Protein AF-A0A1H2WCQ9-F1 (afdb_monomer_lite)

Sequence (106 aa):
MKKFFSIVGLAALFVTGSAVPAQASETPTTVQQEQKQEFTPYEALQTVRDQEGTDAELKIDQYPSISESGQAYYQVQALDLSLIEQGDDGLLQTYHVYEDGRVLAV

Foldseek 3Di:
DDDDDDDDDDDDDDDDDDDDDDDDPPPPPPPPPPPPPDDAQVNQVVLCCVVVVDPFDKDWDRAWDADPVRFTWIKIWGADVVCVVVVHPRTDWIWTAGPVSDIDTD

Radius of gyration: 36.25 Å; chains: 1; bounding box: 35×23×122 Å

Organism: NCBI:txid1122204

pLDDT: mean 77.28, std 21.33, range [40.22, 96.69]

Structure (mmCIF, N/CA/C/O backbone):
data_AF-A0A1H2WCQ9-F1
#
_entry.id   AF-A0A1H2WCQ9-F1
#
loop_
_atom_site.group_PDB
_atom_site.id
_atom_site.type_symbol
_atom_site.label_atom_id
_atom_site.label_alt_id
_atom_site.label_comp_id
_atom_site.label_asym_id
_atom_site.label_entity_id
_atom_site.label_seq_id
_atom_site.pdbx_PDB_ins_code
_atom_site.Cartn_x
_atom_site.Cartn_y
_atom_site.Cartn_z
_atom_site.occupancy
_atom_site.B_iso_or_equiv
_atom_site.auth_seq_id
_atom_site.auth_comp_id
_atom_site.auth_asym_id
_atom_site.auth_atom_id
_atom_site.pdbx_PDB_model_num
ATOM 1 N N . MET A 1 1 ? -12.438 1.281 104.685 1.00 40.97 1 MET A N 1
ATOM 2 C CA . MET A 1 1 ? -11.039 0.813 104.844 1.00 40.97 1 MET A CA 1
ATOM 3 C C . MET A 1 1 ? -10.836 -0.286 103.799 1.00 40.97 1 MET A C 1
ATOM 5 O O . MET A 1 1 ? -11.574 -1.249 103.844 1.00 40.97 1 MET A O 1
ATOM 9 N N . LYS A 1 2 ? -10.139 -0.061 102.671 1.00 40.22 2 LYS A N 1
ATOM 10 C CA . LYS A 1 2 ? -8.693 -0.324 102.483 1.00 40.22 2 LYS A CA 1
ATOM 11 C C . LYS A 1 2 ? -8.356 -1.688 103.124 1.00 40.22 2 LYS A C 1
ATOM 13 O O . LYS A 1 2 ? -8.326 -1.730 104.349 1.00 40.22 2 LYS A O 1
ATOM 18 N N . LYS A 1 3 ? -8.105 -2.777 102.367 1.00 47.47 3 LYS A N 1
ATOM 19 C CA . LYS A 1 3 ? -6.735 -3.092 101.907 1.00 47.47 3 LYS A CA 1
ATOM 20 C C . LYS A 1 3 ? -6.537 -4.496 101.258 1.00 47.47 3 LYS A C 1
ATOM 22 O O . LYS A 1 3 ? -7.088 -5.462 101.761 1.00 47.47 3 LYS A O 1
ATOM 27 N N . PHE A 1 4 ? -5.629 -4.520 100.263 1.00 50.09 4 PHE A N 1
ATOM 28 C CA . PHE A 1 4 ? -4.641 -5.551 99.830 1.00 50.09 4 PHE A CA 1
ATOM 29 C C . PHE A 1 4 ? -5.148 -6.868 99.193 1.00 50.09 4 PHE A C 1
ATOM 31 O O . PHE A 1 4 ? -5.861 -7.623 99.831 1.00 50.09 4 PHE A O 1
ATOM 38 N N . PHE A 1 5 ? -4.949 -7.140 97.890 1.00 54.50 5 PHE A N 1
ATOM 39 C CA . PHE A 1 5 ? -3.729 -7.465 97.100 1.00 54.50 5 PHE A CA 1
ATOM 40 C C . PHE A 1 5 ? -2.961 -8.738 97.523 1.00 54.50 5 PHE A C 1
ATOM 42 O O . PHE A 1 5 ? -2.312 -8.757 98.565 1.00 54.50 5 PHE A O 1
ATOM 49 N N . SER A 1 6 ? -2.937 -9.738 96.630 1.00 42.94 6 SER A N 1
ATOM 50 C CA . SER A 1 6 ? -1.811 -10.654 96.327 1.00 42.94 6 SER A CA 1
ATOM 51 C C . SER A 1 6 ? -2.116 -11.344 94.979 1.00 42.94 6 SER A C 1
ATOM 53 O O . SER A 1 6 ? -3.179 -11.943 94.865 1.00 42.94 6 SER A O 1
ATOM 55 N N . ILE A 1 7 ? -1.458 -10.988 93.857 1.00 50.06 7 ILE A N 1
ATOM 56 C CA . ILE A 1 7 ? -0.213 -11.561 93.261 1.00 50.06 7 ILE A CA 1
ATOM 57 C C . ILE A 1 7 ? -0.407 -13.085 93.032 1.00 50.06 7 ILE A C 1
ATOM 59 O O . ILE A 1 7 ? -0.797 -13.779 93.958 1.00 50.06 7 ILE A O 1
ATOM 63 N N . VAL A 1 8 ? -0.252 -13.691 91.847 1.00 43.06 8 VAL A N 1
ATOM 64 C CA . VAL A 1 8 ? 0.984 -13.905 91.067 1.00 43.06 8 VAL A CA 1
ATOM 65 C C . VAL A 1 8 ? 0.624 -14.507 89.697 1.00 43.06 8 VAL A C 1
ATOM 67 O O . VAL A 1 8 ? -0.209 -1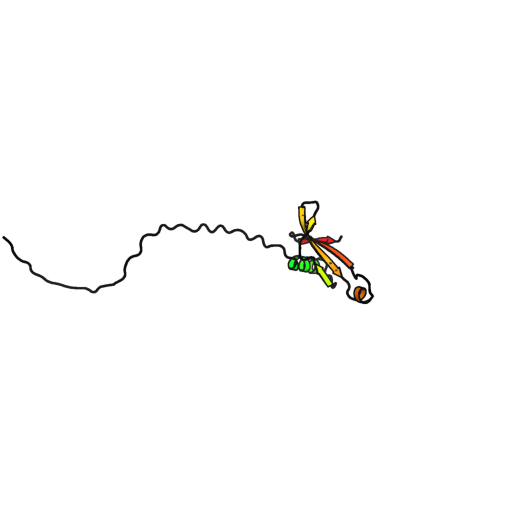5.404 89.623 1.00 43.06 8 VAL A O 1
ATOM 70 N N . GLY A 1 9 ? 1.382 -14.120 88.667 1.00 40.62 9 GLY A N 1
ATOM 71 C CA . GLY A 1 9 ? 1.756 -15.018 87.566 1.00 40.62 9 GLY A CA 1
ATOM 72 C C . GLY A 1 9 ? 0.923 -14.830 86.303 1.00 40.62 9 GLY A C 1
ATOM 73 O O . GLY A 1 9 ? -0.286 -14.712 86.363 1.00 40.62 9 GLY A O 1
ATOM 74 N N . LEU A 1 10 ? 1.479 -14.791 85.103 1.00 45.38 10 LEU A N 1
ATOM 75 C CA . LEU A 1 10 ? 2.837 -15.019 84.632 1.00 45.38 10 LEU A CA 1
ATOM 76 C C . LEU A 1 10 ? 2.871 -14.335 83.256 1.00 45.38 10 LEU A C 1
ATOM 78 O O . LEU A 1 10 ? 1.946 -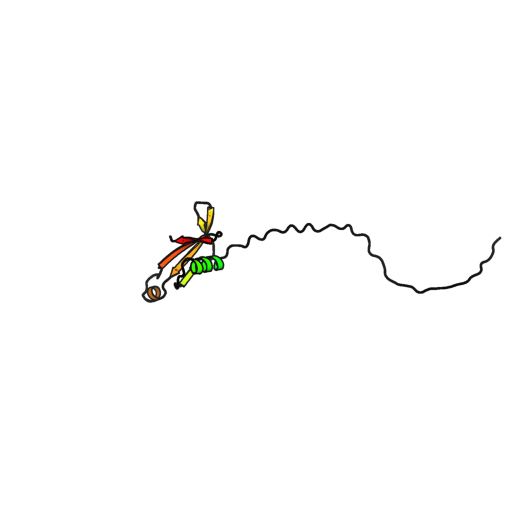14.506 82.465 1.00 45.38 10 LEU A O 1
ATOM 82 N N . ALA A 1 11 ? 3.884 -13.515 82.990 1.00 47.38 11 ALA A N 1
ATOM 83 C CA . ALA A 1 11 ? 4.031 -12.859 81.698 1.00 47.38 11 ALA A CA 1
ATOM 84 C C . ALA A 1 11 ? 4.317 -13.902 80.606 1.00 47.38 11 ALA A C 1
ATOM 86 O O . ALA A 1 11 ? 5.257 -14.684 80.740 1.00 47.38 11 ALA A O 1
ATOM 87 N N . ALA A 1 12 ? 3.552 -13.872 79.515 1.00 53.69 12 ALA A N 1
ATOM 88 C CA . ALA A 1 12 ? 3.934 -14.501 78.259 1.00 53.69 12 ALA A CA 1
ATOM 89 C C . ALA A 1 12 ? 4.019 -13.422 77.173 1.00 53.69 12 ALA A C 1
ATOM 91 O O . ALA A 1 12 ? 3.030 -12.804 76.790 1.00 53.69 12 ALA A O 1
ATOM 92 N N . LEU A 1 13 ? 5.276 -13.188 76.808 1.00 44.34 13 LEU A N 1
ATOM 93 C CA . LEU A 1 13 ? 5.866 -12.497 75.669 1.00 44.34 13 LEU A CA 1
ATOM 94 C C . LEU A 1 13 ? 4.950 -11.933 74.568 1.00 44.34 13 LEU A C 1
ATOM 96 O O . LEU A 1 13 ? 4.149 -12.617 73.940 1.00 44.34 13 LEU A O 1
ATOM 100 N N . PHE A 1 14 ? 5.245 -10.670 74.274 1.00 44.47 14 PHE A N 1
ATOM 101 C CA . PHE A 1 14 ? 4.798 -9.842 73.167 1.00 44.47 14 PHE A CA 1
ATOM 102 C C . PHE A 1 14 ? 5.053 -10.471 71.787 1.00 44.47 14 PHE A C 1
ATOM 104 O O . PHE A 1 14 ? 6.187 -10.815 71.460 1.00 44.47 14 PHE A O 1
ATOM 111 N N . VAL A 1 15 ? 4.025 -10.475 70.933 1.00 49.38 15 VAL A N 1
ATOM 112 C CA . VAL A 1 15 ? 4.200 -10.290 69.486 1.00 49.38 15 VAL A CA 1
ATOM 113 C C . VAL A 1 15 ? 3.792 -8.856 69.173 1.00 49.38 15 VAL A C 1
ATOM 115 O O . VAL A 1 15 ? 2.636 -8.462 69.307 1.00 49.38 15 VAL A O 1
ATOM 118 N N . THR A 1 16 ? 4.791 -8.055 68.830 1.00 52.22 16 THR A N 1
ATOM 119 C CA . THR A 1 16 ? 4.662 -6.700 68.301 1.00 52.22 16 THR A CA 1
ATOM 120 C C . THR A 1 16 ? 4.148 -6.743 66.866 1.00 52.22 16 THR A C 1
ATOM 122 O O . THR A 1 16 ? 4.649 -7.534 66.070 1.00 52.22 16 THR A O 1
ATOM 125 N N . GLY A 1 17 ? 3.238 -5.841 66.505 1.00 45.28 17 GLY A N 1
ATOM 126 C CA . GLY A 1 17 ? 2.905 -5.599 65.101 1.00 45.28 17 GLY A CA 1
ATOM 127 C C . GLY A 1 17 ? 1.629 -4.792 64.925 1.00 45.28 17 GLY A C 1
ATOM 128 O O . GLY A 1 17 ? 0.540 -5.348 64.903 1.00 45.28 17 GLY A O 1
ATOM 129 N N . SER A 1 18 ? 1.784 -3.476 64.841 1.00 48.25 18 SER A N 1
ATOM 130 C CA . SER A 1 18 ? 0.730 -2.467 64.775 1.00 48.25 18 SER A CA 1
ATOM 131 C C . SER A 1 18 ? -0.109 -2.496 63.484 1.00 48.25 18 SER A C 1
ATOM 133 O O . SER A 1 18 ? 0.436 -2.528 62.389 1.00 48.25 18 SER A O 1
ATOM 135 N N . ALA A 1 19 ? -1.431 -2.417 63.679 1.00 52.75 19 ALA A N 1
ATOM 136 C CA . ALA A 1 19 ? -2.464 -1.659 62.951 1.00 52.75 19 ALA A CA 1
ATOM 137 C C . ALA A 1 19 ? -2.326 -1.373 61.443 1.00 52.75 19 ALA A C 1
ATOM 139 O O . ALA A 1 19 ? -1.453 -0.600 61.080 1.00 52.75 19 ALA A O 1
ATOM 140 N N . VAL A 1 20 ? -3.333 -1.775 60.640 1.00 56.12 20 VAL A N 1
ATOM 141 C CA . VAL A 1 20 ? -3.858 -1.035 59.457 1.00 56.12 20 VAL A CA 1
ATOM 142 C C . VAL A 1 20 ? -5.351 -1.420 59.229 1.00 56.12 20 VAL A C 1
ATOM 144 O O . VAL A 1 20 ? -5.697 -2.577 59.470 1.00 56.12 20 VAL A O 1
ATOM 147 N N . PRO A 1 21 ? -6.259 -0.481 58.860 1.00 45.69 21 PRO A N 1
ATOM 148 C CA . PRO A 1 21 ? -7.717 -0.626 58.983 1.00 45.69 21 PRO A CA 1
ATOM 149 C C . PRO A 1 21 ? -8.394 -1.352 57.807 1.00 45.69 21 PRO A C 1
ATOM 151 O O . PRO A 1 21 ? -7.815 -1.524 56.740 1.00 45.69 21 PRO A O 1
ATOM 154 N N . ALA A 1 22 ? -9.661 -1.734 58.010 1.00 52.56 22 ALA A N 1
ATOM 155 C CA . ALA A 1 22 ? -10.557 -2.267 56.986 1.00 52.56 22 ALA A CA 1
ATOM 156 C C . ALA A 1 22 ? -10.736 -1.260 55.836 1.00 52.56 22 ALA A C 1
ATOM 158 O O . ALA A 1 22 ? -11.502 -0.303 55.946 1.00 52.56 22 ALA A O 1
ATOM 159 N N . GLN A 1 23 ? -10.013 -1.471 54.737 1.00 41.78 23 GLN A N 1
ATOM 160 C CA . GLN A 1 23 ? -10.241 -0.768 53.482 1.00 41.78 23 GLN A CA 1
ATOM 161 C C . GLN A 1 23 ? -11.345 -1.492 52.714 1.00 41.78 23 GLN A C 1
ATOM 163 O O . GLN A 1 23 ? -11.261 -2.693 52.450 1.00 41.78 23 GLN A O 1
ATOM 168 N N . ALA A 1 24 ? -12.399 -0.741 52.401 1.00 47.72 24 ALA A N 1
ATOM 169 C CA . ALA A 1 24 ? -13.427 -1.127 51.457 1.00 47.72 24 ALA A CA 1
ATOM 170 C C . ALA A 1 24 ? -12.761 -1.664 50.182 1.00 47.72 24 ALA A C 1
ATOM 172 O O . ALA A 1 24 ? -11.928 -0.990 49.580 1.00 47.72 24 ALA A O 1
ATOM 173 N N . SER A 1 25 ? -13.100 -2.899 49.806 1.00 45.47 25 SER A N 1
ATOM 174 C CA . SER A 1 25 ? -12.724 -3.459 48.511 1.00 45.47 25 SER A CA 1
ATOM 175 C C . SER A 1 25 ? -13.505 -2.727 47.428 1.00 45.47 25 SER A C 1
ATOM 177 O O . SER A 1 25 ? -14.596 -3.139 47.044 1.00 45.47 25 SER A O 1
ATOM 179 N N . GLU A 1 26 ? -12.948 -1.623 46.949 1.00 52.78 26 GLU A N 1
ATOM 180 C CA . GLU A 1 26 ? -13.239 -1.130 45.612 1.00 52.78 26 GLU A CA 1
ATOM 181 C C . GLU A 1 26 ? -12.629 -2.150 44.649 1.00 52.78 26 GLU A C 1
ATOM 183 O O . GLU A 1 26 ? -11.423 -2.176 44.411 1.00 52.78 26 GLU A O 1
ATOM 188 N N . THR A 1 27 ? -13.452 -3.076 44.161 1.00 49.56 27 THR A N 1
ATOM 189 C CA . THR A 1 27 ? -13.086 -3.920 43.025 1.00 49.56 27 THR A CA 1
ATOM 190 C C . THR A 1 27 ? -12.724 -3.001 41.860 1.00 49.56 27 THR A C 1
ATOM 192 O O . THR A 1 27 ? -13.593 -2.237 41.429 1.00 49.56 27 THR A O 1
ATOM 195 N N . PRO A 1 28 ? -11.492 -3.042 41.323 1.00 50.41 28 PRO A N 1
ATOM 196 C CA . PRO A 1 28 ? -11.201 -2.335 40.093 1.00 50.41 28 PRO A CA 1
ATOM 197 C C . PRO A 1 28 ? -11.979 -3.039 38.982 1.00 50.41 28 PRO A C 1
ATOM 199 O O . PRO A 1 28 ? -11.641 -4.147 38.570 1.00 50.41 28 PRO A O 1
ATOM 202 N N . THR A 1 29 ? -13.056 -2.414 38.510 1.00 48.97 29 THR A N 1
ATOM 203 C CA . THR A 1 29 ? -13.675 -2.789 37.240 1.00 48.97 29 THR A CA 1
ATOM 204 C C . THR A 1 29 ? -12.667 -2.433 36.155 1.00 48.97 29 THR A C 1
ATOM 206 O O . THR A 1 29 ? -12.626 -1.301 35.677 1.00 48.97 29 THR A O 1
ATOM 209 N N . THR A 1 30 ? -11.790 -3.377 35.813 1.00 50.62 30 THR A N 1
ATOM 210 C CA . THR A 1 30 ? -10.931 -3.278 34.637 1.00 50.62 30 THR A CA 1
ATOM 211 C C . THR A 1 30 ? -11.844 -3.206 33.422 1.00 50.62 30 THR A C 1
ATOM 213 O O . THR A 1 30 ? -12.351 -4.218 32.943 1.00 50.62 30 THR A O 1
ATOM 216 N N . VAL A 1 31 ? -12.082 -1.989 32.942 1.00 52.47 31 VAL A N 1
ATOM 217 C CA . VAL A 1 31 ? -12.608 -1.752 31.604 1.00 52.47 31 VAL A CA 1
ATOM 218 C C . VAL A 1 31 ? -11.505 -2.229 30.665 1.00 52.47 31 VAL A C 1
ATOM 220 O O . VAL A 1 31 ? -10.523 -1.522 30.450 1.00 52.47 31 VAL A O 1
ATOM 223 N N . GLN A 1 32 ? -11.601 -3.471 30.187 1.00 49.41 32 GLN A N 1
ATOM 224 C CA . GLN A 1 32 ? -10.796 -3.920 29.058 1.00 49.41 32 GLN A CA 1
ATOM 225 C C . GLN A 1 32 ? -11.256 -3.091 27.859 1.00 49.41 32 GLN A C 1
ATOM 227 O O . GLN A 1 32 ? -12.234 -3.420 27.197 1.00 49.41 32 GLN A O 1
ATOM 232 N N . GLN A 1 33 ? -10.608 -1.947 27.646 1.00 48.88 33 GLN A N 1
ATOM 233 C CA . GLN A 1 33 ? -10.632 -1.279 26.359 1.00 48.88 33 GLN A CA 1
ATOM 234 C C . GLN A 1 33 ? -9.971 -2.261 25.396 1.00 48.88 33 GLN A C 1
ATOM 236 O O . GLN A 1 33 ? -8.759 -2.459 25.465 1.00 48.88 33 GLN A O 1
ATOM 241 N N . GLU A 1 34 ? -10.773 -2.938 24.575 1.00 50.75 34 GLU A N 1
ATOM 242 C CA . GLU A 1 34 ? -10.275 -3.668 23.415 1.00 50.75 34 GLU A CA 1
ATOM 243 C C . GLU A 1 34 ? -9.457 -2.665 22.597 1.00 50.75 34 GLU A C 1
ATOM 245 O O . GLU A 1 34 ? -10.001 -1.767 21.953 1.00 50.75 34 GLU A O 1
ATOM 250 N N . GLN A 1 35 ? -8.131 -2.739 22.714 1.00 49.00 35 GLN A N 1
ATOM 251 C CA . GLN A 1 35 ? -7.234 -1.985 21.857 1.00 49.00 35 GLN A CA 1
ATOM 252 C C . GLN A 1 35 ? -7.440 -2.556 20.459 1.00 49.00 35 GLN A C 1
ATOM 254 O O . GLN A 1 35 ? -6.925 -3.626 20.144 1.00 49.00 35 GLN A O 1
ATOM 259 N N . LYS A 1 36 ? -8.266 -1.884 19.651 1.00 55.91 36 LYS A N 1
ATOM 260 C CA . LYS A 1 36 ? -8.371 -2.154 18.219 1.00 55.91 36 LYS A CA 1
ATOM 261 C C . LYS A 1 36 ? -6.947 -2.055 17.677 1.00 55.91 36 LYS A C 1
ATOM 263 O O . LYS A 1 36 ? -6.354 -0.980 17.751 1.00 55.91 36 LYS A O 1
ATOM 268 N N . GLN A 1 37 ? -6.380 -3.185 17.259 1.00 59.03 37 GLN A N 1
ATOM 269 C CA . GLN A 1 37 ? -5.048 -3.231 16.670 1.00 59.03 37 GLN A CA 1
ATOM 270 C C . GLN A 1 37 ? -5.046 -2.255 15.494 1.00 59.03 37 GLN A C 1
ATOM 272 O O . GLN A 1 37 ? -5.850 -2.389 14.576 1.00 59.03 37 GLN A O 1
ATOM 277 N N . GLU A 1 38 ? -4.245 -1.199 15.609 1.00 74.31 38 GLU A N 1
ATOM 278 C CA . GLU A 1 38 ? -4.187 -0.140 14.610 1.00 74.31 38 GLU A CA 1
ATOM 279 C C . GLU A 1 38 ? -3.570 -0.725 13.343 1.00 74.31 38 GLU A C 1
ATOM 281 O O . GLU A 1 38 ? -2.447 -1.218 13.387 1.00 74.31 38 GLU A O 1
ATOM 286 N N . PHE A 1 39 ? -4.315 -0.703 12.238 1.00 85.38 39 PHE A N 1
ATOM 287 C CA . PHE A 1 39 ? -3.824 -1.172 10.950 1.00 85.38 39 PHE A CA 1
ATOM 288 C C . PHE A 1 39 ? -2.644 -0.316 10.497 1.00 85.38 39 PHE A C 1
ATOM 290 O O . PHE A 1 39 ? -2.773 0.898 10.335 1.00 85.38 39 PHE A O 1
ATOM 297 N N . THR A 1 40 ? -1.492 -0.951 10.311 1.00 92.06 40 THR A N 1
ATOM 298 C CA . THR A 1 40 ? -0.221 -0.260 10.071 1.00 92.06 40 THR A CA 1
ATOM 299 C C . THR A 1 40 ? 0.216 -0.303 8.603 1.00 92.06 40 THR A C 1
ATOM 301 O O . THR A 1 40 ? -0.153 -1.220 7.864 1.00 92.06 40 THR A O 1
ATOM 304 N N . PRO A 1 41 ? 1.115 0.610 8.174 1.00 93.62 41 PRO A N 1
ATOM 305 C CA . PRO A 1 41 ? 1.723 0.534 6.846 1.00 93.62 41 PRO A CA 1
ATOM 306 C C . PRO A 1 41 ? 2.460 -0.796 6.606 1.00 93.62 41 PRO A C 1
ATOM 308 O O . PRO A 1 41 ? 2.471 -1.338 5.503 1.00 93.62 41 PRO A O 1
ATOM 311 N N . TYR A 1 42 ? 3.074 -1.357 7.651 1.00 92.94 42 TYR A N 1
ATOM 312 C CA . TYR A 1 42 ? 3.763 -2.640 7.548 1.00 92.94 42 TYR A CA 1
ATOM 313 C C . TYR A 1 42 ? 2.793 -3.784 7.231 1.00 92.94 42 TYR A C 1
ATOM 315 O O . TYR A 1 42 ? 3.063 -4.585 6.338 1.00 92.94 42 TYR A O 1
ATOM 323 N N . GLU A 1 43 ? 1.650 -3.843 7.918 1.00 92.75 43 GLU A N 1
A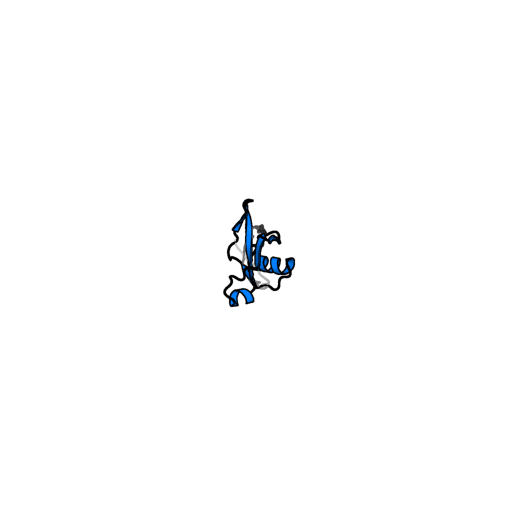TOM 324 C CA . GLU A 1 43 ? 0.617 -4.852 7.653 1.00 92.75 43 GLU A CA 1
ATOM 325 C C . GLU A 1 43 ? 0.049 -4.716 6.238 1.00 92.75 43 GLU A C 1
ATOM 327 O O . GLU A 1 43 ? -0.153 -5.724 5.562 1.00 92.75 43 GLU A O 1
ATOM 332 N N . ALA A 1 44 ? -0.133 -3.490 5.741 1.00 94.75 44 ALA A N 1
ATOM 333 C CA . ALA A 1 44 ? -0.569 -3.261 4.366 1.00 94.75 44 ALA A CA 1
ATOM 334 C C . ALA A 1 44 ? 0.434 -3.798 3.325 1.00 94.75 44 ALA A C 1
ATOM 336 O O . ALA A 1 44 ? 0.032 -4.469 2.374 1.00 94.75 44 ALA A O 1
ATOM 337 N N . LEU A 1 45 ? 1.737 -3.570 3.526 1.00 95.19 45 LEU A N 1
ATOM 338 C CA . LEU A 1 45 ? 2.789 -4.124 2.663 1.00 95.19 45 LEU A CA 1
ATOM 339 C C . LEU A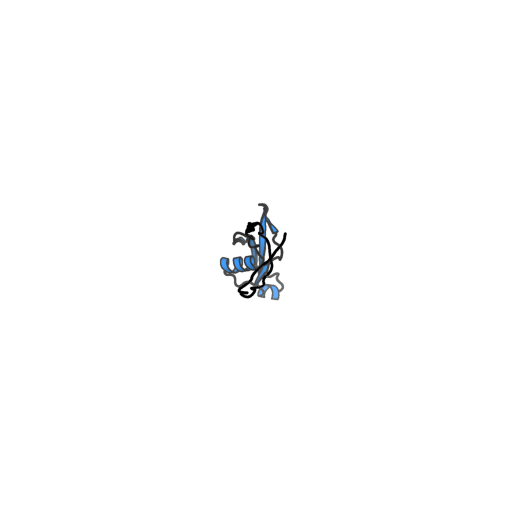 1 45 ? 2.801 -5.658 2.672 1.00 95.19 45 LEU A C 1
ATOM 341 O O . LEU A 1 45 ? 2.893 -6.279 1.612 1.00 95.19 45 LEU A O 1
ATOM 345 N N . GLN A 1 46 ? 2.706 -6.264 3.860 1.00 94.69 46 GLN A N 1
ATOM 346 C CA . GLN A 1 46 ? 2.649 -7.722 4.004 1.00 94.69 46 GLN A CA 1
ATOM 347 C C . GLN A 1 46 ? 1.408 -8.297 3.319 1.00 94.69 46 GLN A C 1
ATOM 349 O O . GLN A 1 46 ? 1.512 -9.276 2.594 1.00 94.69 46 GLN A O 1
ATOM 354 N N . THR A 1 47 ? 0.258 -7.633 3.455 1.00 94.81 47 THR A N 1
ATOM 355 C CA . THR A 1 47 ? -0.994 -8.068 2.820 1.00 94.81 47 THR A CA 1
ATOM 356 C C . THR A 1 47 ? -0.852 -8.143 1.297 1.00 94.81 47 THR A C 1
ATOM 358 O O . THR A 1 47 ? -1.284 -9.121 0.692 1.00 94.81 47 THR A O 1
ATOM 361 N N . VAL A 1 48 ? -0.201 -7.155 0.670 1.00 95.44 48 VAL A N 1
ATOM 362 C CA . VAL A 1 48 ? 0.061 -7.177 -0.782 1.00 95.44 48 VAL A CA 1
ATOM 363 C C . VAL A 1 48 ? 1.058 -8.278 -1.150 1.00 95.44 48 VAL A C 1
ATOM 365 O O . VAL A 1 48 ? 0.827 -8.993 -2.121 1.00 95.44 48 VAL A O 1
ATOM 368 N N . ARG A 1 49 ? 2.142 -8.461 -0.379 1.00 94.62 49 ARG A N 1
ATOM 369 C CA . ARG A 1 49 ? 3.102 -9.562 -0.602 1.00 94.62 49 ARG A CA 1
ATOM 370 C C . ARG A 1 49 ? 2.415 -10.927 -0.559 1.00 94.62 49 ARG A C 1
ATOM 372 O O . ARG A 1 49 ? 2.655 -11.742 -1.446 1.00 94.62 49 ARG A O 1
ATOM 379 N N . ASP A 1 50 ? 1.561 -11.150 0.434 1.00 94.00 50 ASP A N 1
ATOM 380 C CA . ASP A 1 50 ? 0.898 -12.433 0.664 1.00 94.00 50 ASP A CA 1
ATOM 381 C C . ASP A 1 50 ? -0.187 -12.735 -0.379 1.00 94.00 50 ASP A C 1
ATOM 383 O O . ASP A 1 50 ? -0.337 -13.887 -0.788 1.00 94.00 50 ASP A O 1
ATOM 387 N N . GLN A 1 51 ? -0.947 -11.722 -0.814 1.00 93.88 51 GLN A N 1
ATOM 388 C CA . GLN A 1 51 ? -2.049 -11.909 -1.766 1.00 93.88 51 GLN A CA 1
ATOM 389 C C . GLN A 1 51 ? -1.586 -11.910 -3.224 1.00 93.88 51 GLN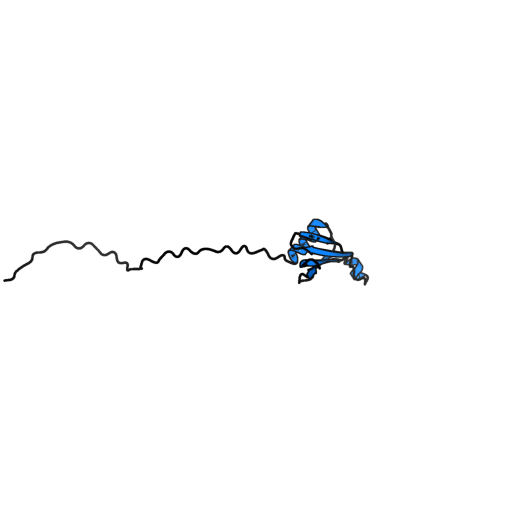 A C 1
ATOM 391 O O . GLN A 1 51 ? -2.008 -12.775 -3.991 1.00 93.88 51 GLN A O 1
ATOM 396 N N . GLU A 1 52 ? -0.713 -10.977 -3.606 1.00 91.88 52 GLU A N 1
ATOM 397 C CA . GLU A 1 52 ? -0.288 -10.818 -5.002 1.00 91.88 52 GLU A CA 1
ATOM 398 C C . GLU A 1 52 ? 0.933 -11.683 -5.342 1.00 91.88 52 GLU A C 1
ATOM 400 O O . GLU A 1 52 ? 1.215 -11.919 -6.516 1.00 91.88 52 GLU A O 1
ATOM 405 N N . GLY A 1 53 ? 1.682 -12.157 -4.337 1.00 87.50 53 GLY A N 1
ATOM 406 C CA . GLY A 1 53 ? 2.874 -12.984 -4.551 1.00 87.50 53 GLY A CA 1
ATOM 407 C C . GLY A 1 53 ? 3.954 -12.280 -5.376 1.00 87.50 53 GLY A C 1
ATOM 408 O O . GLY A 1 53 ? 4.687 -12.929 -6.119 1.00 87.50 53 GLY A O 1
ATOM 409 N N . THR A 1 54 ? 4.017 -10.949 -5.297 1.00 84.50 54 THR A N 1
ATOM 410 C CA . THR A 1 54 ? 4.911 -10.145 -6.132 1.00 84.50 54 THR A CA 1
ATOM 411 C C . THR A 1 54 ? 6.328 -10.084 -5.567 1.00 84.50 54 THR A C 1
ATOM 413 O O . THR A 1 54 ? 6.533 -9.879 -4.366 1.00 84.50 54 THR A O 1
ATOM 416 N N . ASP A 1 55 ? 7.313 -10.207 -6.456 1.00 87.50 55 ASP A N 1
ATOM 417 C CA . ASP A 1 55 ? 8.729 -9.967 -6.162 1.00 87.50 55 ASP A CA 1
ATOM 418 C C . ASP A 1 55 ? 9.120 -8.486 -6.306 1.00 87.50 55 ASP A C 1
ATOM 420 O O . ASP A 1 55 ? 10.236 -8.112 -5.946 1.00 87.50 55 ASP A O 1
ATOM 424 N N . ALA A 1 56 ? 8.203 -7.643 -6.793 1.00 91.56 56 ALA A N 1
ATOM 425 C CA . ALA A 1 56 ? 8.428 -6.215 -6.985 1.00 91.56 56 ALA A CA 1
ATOM 426 C C . ALA A 1 56 ? 8.777 -5.497 -5.672 1.00 91.56 56 ALA A C 1
ATOM 428 O O . ALA A 1 56 ? 8.383 -5.908 -4.572 1.00 91.56 56 ALA A O 1
ATOM 429 N N . GLU A 1 57 ? 9.490 -4.380 -5.795 1.00 94.69 57 GLU A N 1
ATOM 430 C CA . GLU A 1 57 ? 9.739 -3.501 -4.658 1.00 94.69 57 GLU A CA 1
ATOM 431 C C . GLU A 1 57 ? 8.432 -2.792 -4.294 1.00 94.69 57 GLU A C 1
ATOM 433 O O . GLU A 1 57 ? 7.815 -2.150 -5.141 1.00 94.69 57 GLU A O 1
ATOM 438 N N . LEU A 1 58 ? 7.996 -2.905 -3.039 1.00 95.19 58 LEU A N 1
ATOM 439 C CA . LEU A 1 58 ? 6.761 -2.275 -2.582 1.00 95.19 58 LEU A CA 1
ATOM 440 C C . LEU A 1 58 ? 7.076 -1.003 -1.799 1.00 95.19 58 LEU A C 1
ATOM 442 O O . LEU A 1 58 ? 7.762 -1.045 -0.777 1.00 95.19 58 LEU A O 1
ATOM 446 N N . LYS A 1 59 ? 6.517 0.123 -2.238 1.00 95.19 59 LYS A N 1
ATOM 447 C CA . LYS A 1 59 ? 6.504 1.382 -1.488 1.00 95.19 59 LYS A CA 1
ATOM 448 C C . LYS A 1 59 ? 5.110 1.671 -0.972 1.00 95.19 59 LYS A C 1
ATOM 450 O O . LYS A 1 59 ? 4.130 1.341 -1.621 1.00 95.19 59 LYS A O 1
ATOM 455 N N . ILE A 1 60 ? 5.020 2.302 0.188 1.00 94.44 60 ILE A N 1
ATOM 456 C CA . ILE A 1 60 ? 3.747 2.640 0.819 1.00 94.44 60 ILE A CA 1
ATOM 457 C C . ILE A 1 60 ? 3.786 4.062 1.357 1.00 94.44 60 ILE A C 1
ATOM 459 O O . ILE A 1 60 ? 4.811 4.506 1.885 1.00 94.44 60 ILE A O 1
ATOM 463 N N . ASP A 1 61 ? 2.657 4.752 1.262 1.00 89.00 61 ASP A N 1
ATOM 464 C CA . ASP A 1 61 ? 2.473 6.025 1.945 1.00 89.00 61 ASP A CA 1
ATOM 465 C C . ASP A 1 61 ? 2.364 5.823 3.461 1.00 89.00 61 ASP A C 1
ATOM 467 O O . ASP A 1 61 ? 1.685 4.924 3.953 1.00 89.00 61 ASP A O 1
ATOM 471 N N . GLN A 1 62 ? 3.016 6.690 4.240 1.00 84.50 62 GLN A N 1
ATOM 472 C CA . GLN A 1 62 ? 3.029 6.570 5.703 1.00 84.50 62 GLN A CA 1
ATOM 473 C C . GLN A 1 62 ? 1.640 6.772 6.335 1.00 84.50 62 GLN A C 1
ATOM 475 O O . GLN A 1 62 ? 1.382 6.264 7.427 1.00 84.50 62 GLN A O 1
ATOM 480 N N . TYR A 1 63 ? 0.755 7.509 5.662 1.00 88.44 63 TYR A N 1
ATOM 481 C CA . TYR A 1 63 ? -0.563 7.870 6.171 1.00 88.44 63 TYR A CA 1
ATOM 482 C C . TYR A 1 63 ? -1.662 7.244 5.312 1.00 88.44 63 TYR A C 1
ATOM 484 O O . TYR A 1 63 ? -1.573 7.302 4.084 1.00 88.44 63 TYR A O 1
ATOM 492 N N . PRO A 1 64 ? -2.711 6.680 5.933 1.00 91.38 64 PRO A N 1
ATOM 493 C CA . PRO A 1 64 ? -3.830 6.145 5.186 1.00 91.38 64 PRO A CA 1
ATOM 494 C C . PRO A 1 64 ? -4.659 7.283 4.581 1.00 91.38 64 PRO A C 1
ATOM 496 O O . PRO A 1 64 ? -4.808 8.361 5.161 1.00 91.38 64 PRO A O 1
ATOM 499 N N . SER A 1 65 ? -5.237 7.012 3.419 1.00 92.62 65 SER A N 1
ATOM 500 C CA . SER A 1 65 ? -6.236 7.850 2.763 1.00 92.62 65 SER A CA 1
ATOM 501 C C . SER A 1 65 ? -7.645 7.340 3.062 1.00 92.62 65 SER A C 1
ATOM 503 O O . SER A 1 65 ? -7.833 6.205 3.493 1.00 92.62 65 SER A O 1
ATOM 505 N N . ILE A 1 66 ? -8.656 8.182 2.838 1.00 92.50 66 ILE A N 1
ATOM 506 C CA . ILE A 1 66 ? -10.068 7.828 3.038 1.00 92.50 66 ILE A CA 1
ATOM 507 C C . ILE A 1 66 ? -10.743 7.673 1.674 1.00 92.50 66 ILE A C 1
ATOM 509 O O . ILE A 1 66 ? -10.626 8.547 0.816 1.00 92.50 66 ILE A O 1
ATOM 513 N N . SER A 1 67 ? -11.434 6.553 1.457 1.00 90.88 67 SER A N 1
ATOM 514 C CA . SER A 1 67 ? -12.202 6.299 0.235 1.00 90.88 67 SER A CA 1
ATOM 515 C C . SER A 1 67 ? -13.489 7.128 0.192 1.00 90.88 67 SER A C 1
ATOM 517 O O . SER A 1 67 ? -13.944 7.651 1.209 1.00 90.88 67 SER A O 1
ATOM 519 N N . GLU A 1 68 ? -14.153 7.179 -0.965 1.00 89.38 68 GLU A N 1
ATOM 520 C CA . GLU A 1 68 ? -15.467 7.833 -1.099 1.00 89.38 68 GLU A CA 1
ATOM 521 C C . GLU A 1 68 ? -16.530 7.242 -0.156 1.00 89.38 68 GLU A C 1
ATOM 523 O O . GLU A 1 68 ? -17.446 7.936 0.278 1.00 89.38 68 GLU A O 1
ATOM 528 N N . SER A 1 69 ? -16.386 5.963 0.208 1.00 89.12 69 SER A N 1
ATOM 529 C CA . SER A 1 69 ? -17.259 5.268 1.157 1.00 89.12 69 SER A CA 1
ATOM 530 C C . SER A 1 69 ? -16.870 5.482 2.627 1.00 89.12 69 SER A C 1
ATOM 532 O O . SER A 1 69 ? -17.454 4.844 3.502 1.00 89.12 69 SER A O 1
ATOM 534 N N . GLY A 1 70 ? -15.866 6.318 2.912 1.00 89.75 70 GLY A N 1
ATOM 535 C CA . GLY A 1 70 ? -15.402 6.624 4.268 1.00 89.75 70 GLY A CA 1
ATOM 536 C C . GLY A 1 70 ? -14.488 5.567 4.895 1.00 89.75 70 GLY A C 1
ATOM 537 O O . GLY A 1 70 ? -14.308 5.574 6.110 1.00 89.75 70 GLY A O 1
ATOM 538 N N . GLN A 1 71 ? -13.928 4.647 4.105 1.00 91.12 71 GLN A N 1
ATOM 539 C CA . GLN A 1 71 ? -13.045 3.593 4.613 1.00 91.12 71 GLN A CA 1
ATOM 540 C C . GLN A 1 71 ? -11.581 4.005 4.468 1.00 91.12 71 GLN A C 1
ATOM 542 O O . GLN A 1 71 ? -11.189 4.525 3.424 1.00 91.12 71 GLN A O 1
ATOM 547 N N . ALA A 1 72 ? -10.782 3.762 5.506 1.00 92.00 72 ALA A N 1
ATOM 548 C CA . ALA A 1 72 ? -9.349 4.015 5.467 1.00 92.00 72 ALA A CA 1
ATOM 549 C C . ALA A 1 72 ? -8.625 2.940 4.647 1.00 92.00 72 ALA A C 1
ATOM 551 O O . ALA A 1 72 ? -8.927 1.750 4.774 1.00 92.00 72 ALA A O 1
ATOM 552 N N . TYR A 1 73 ? -7.669 3.364 3.827 1.00 94.50 73 TYR A N 1
ATOM 553 C CA . TYR A 1 73 ? -6.792 2.482 3.068 1.00 94.50 73 TYR A CA 1
ATOM 554 C C . TYR A 1 73 ? -5.381 3.058 2.975 1.00 94.50 73 TYR A C 1
ATOM 556 O O . TYR A 1 73 ? -5.202 4.275 2.931 1.00 94.50 73 TYR A O 1
ATOM 564 N N . TYR A 1 74 ? -4.377 2.193 2.897 1.00 95.81 74 TYR A N 1
ATOM 565 C CA . TYR A 1 74 ? -3.034 2.584 2.489 1.00 95.81 74 TYR A CA 1
ATOM 566 C C . TYR A 1 74 ? -2.858 2.404 0.988 1.00 95.81 74 TYR A C 1
ATOM 568 O O . TYR A 1 74 ? -3.343 1.429 0.411 1.00 95.81 74 TYR A O 1
ATOM 576 N N . GLN A 1 75 ? -2.138 3.332 0.365 1.00 96.69 75 GLN A N 1
ATOM 577 C CA . GLN A 1 75 ? -1.709 3.187 -1.015 1.00 96.69 75 GLN A CA 1
ATOM 578 C C . GLN A 1 75 ? -0.340 2.504 -1.051 1.00 96.69 75 GLN A C 1
ATOM 580 O O . GLN A 1 75 ? 0.626 3.016 -0.485 1.00 96.69 75 GLN A O 1
ATOM 585 N N . VAL A 1 76 ? -0.270 1.354 -1.717 1.00 96.38 76 VAL A N 1
ATOM 586 C CA . VAL A 1 76 ? 0.956 0.579 -1.928 1.00 96.38 76 VAL A CA 1
ATOM 587 C C . VAL A 1 76 ? 1.286 0.568 -3.415 1.00 96.38 76 VAL A C 1
ATOM 589 O O . VAL A 1 76 ? 0.470 0.158 -4.230 1.00 96.38 76 VAL A O 1
ATOM 592 N N . GLN A 1 77 ? 2.484 0.996 -3.781 1.00 96.38 77 GLN A N 1
ATOM 593 C CA . GLN A 1 77 ? 2.993 1.012 -5.147 1.00 96.38 77 GLN A CA 1
ATOM 594 C C . GLN A 1 77 ? 3.988 -0.132 -5.328 1.00 96.38 77 GLN A C 1
ATOM 596 O O . GLN A 1 77 ? 4.953 -0.236 -4.572 1.00 96.38 77 GLN A O 1
ATOM 601 N N . ALA A 1 78 ? 3.768 -0.975 -6.331 1.00 96.00 78 ALA A N 1
ATOM 602 C CA . ALA A 1 78 ? 4.731 -1.972 -6.773 1.00 96.00 78 ALA A CA 1
ATOM 603 C C . ALA A 1 78 ? 5.616 -1.387 -7.871 1.00 96.00 78 ALA A C 1
ATOM 605 O O . ALA A 1 78 ? 5.108 -0.853 -8.858 1.00 96.00 78 ALA A O 1
ATOM 606 N N . LEU A 1 79 ? 6.929 -1.508 -7.694 1.00 95.88 79 LEU A N 1
ATOM 607 C CA . LEU A 1 79 ? 7.940 -0.911 -8.552 1.00 95.88 79 LEU A CA 1
ATOM 608 C C . LEU A 1 79 ? 8.909 -1.961 -9.117 1.00 95.88 79 LEU A C 1
ATOM 610 O O . LEU A 1 79 ? 9.326 -2.878 -8.403 1.00 95.88 79 LEU A O 1
ATOM 614 N N . ASP A 1 80 ? 9.331 -1.776 -10.368 1.00 94.94 80 ASP A N 1
ATOM 615 C CA . ASP A 1 80 ? 10.462 -2.479 -10.979 1.00 94.94 80 ASP A CA 1
ATOM 616 C C . ASP A 1 80 ? 11.706 -1.587 -10.957 1.00 94.94 80 ASP A C 1
ATOM 618 O O . ASP A 1 80 ? 11.807 -0.588 -11.674 1.00 94.94 80 ASP A O 1
ATOM 622 N N . LEU A 1 81 ? 12.686 -1.975 -10.143 1.00 92.25 81 LEU A N 1
ATOM 623 C CA . LEU A 1 81 ? 13.942 -1.241 -10.008 1.00 92.25 81 LEU A CA 1
ATOM 624 C C . LEU A 1 81 ? 14.727 -1.174 -11.327 1.00 92.25 81 LEU A C 1
ATOM 626 O O . LEU A 1 81 ? 15.397 -0.174 -11.579 1.00 92.25 81 LEU A O 1
ATOM 630 N N . SER A 1 82 ? 14.607 -2.185 -12.190 1.00 92.88 82 SER A N 1
ATOM 631 C CA . SER A 1 82 ? 15.311 -2.236 -13.477 1.00 92.88 82 SER A CA 1
ATOM 632 C C . SER A 1 82 ? 14.842 -1.128 -14.417 1.00 92.88 82 SER A C 1
ATOM 634 O O . SER A 1 82 ? 15.638 -0.571 -15.171 1.00 92.88 82 SER A O 1
ATOM 636 N N . LEU A 1 83 ? 13.547 -0.799 -14.373 1.00 92.69 83 LEU A N 1
ATOM 637 C CA . LEU A 1 83 ? 12.957 0.282 -15.163 1.00 92.69 83 LEU A CA 1
ATOM 638 C C . LEU A 1 83 ? 13.378 1.652 -14.616 1.00 92.69 83 LEU A C 1
ATOM 640 O O . LEU A 1 83 ? 13.741 2.540 -15.389 1.00 92.69 83 LEU A O 1
ATOM 644 N N . ILE A 1 84 ? 13.450 1.796 -13.289 1.00 91.38 84 ILE A N 1
ATOM 645 C CA . ILE A 1 84 ? 13.947 3.022 -12.643 1.00 91.38 84 ILE A CA 1
ATOM 646 C C . ILE A 1 84 ? 15.395 3.312 -13.052 1.00 91.38 84 ILE A C 1
ATOM 648 O O . ILE A 1 84 ? 15.744 4.448 -13.374 1.00 91.38 84 ILE A O 1
ATOM 652 N N . GLU A 1 85 ? 16.249 2.288 -13.096 1.00 92.81 85 GLU A N 1
ATOM 653 C CA . GLU A 1 85 ? 17.641 2.425 -13.546 1.00 92.81 85 GLU A CA 1
ATOM 654 C C . GLU A 1 85 ? 17.761 2.848 -15.020 1.00 92.81 85 GLU A C 1
ATOM 65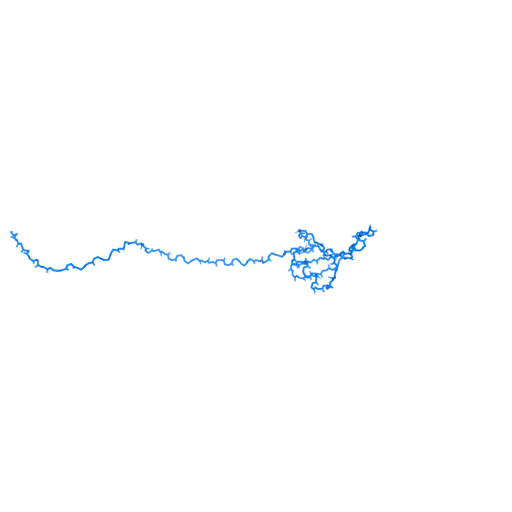6 O O . GLU A 1 85 ? 18.760 3.456 -15.413 1.00 92.81 85 GLU A O 1
ATOM 661 N N . GLN A 1 86 ? 16.738 2.578 -15.834 1.00 93.69 86 GLN A N 1
ATOM 662 C CA . GLN A 1 86 ? 16.649 3.007 -17.233 1.00 93.69 86 GLN A CA 1
ATOM 663 C C . GLN A 1 86 ? 16.098 4.434 -17.395 1.00 93.69 86 GLN A C 1
ATOM 665 O O . GLN A 1 86 ? 16.082 4.958 -18.511 1.00 93.69 86 GLN A O 1
ATOM 670 N N . GLY A 1 87 ? 15.702 5.082 -16.294 1.00 93.38 87 GLY A N 1
ATOM 671 C CA . GLY A 1 87 ? 15.149 6.436 -16.272 1.00 93.38 87 GLY A CA 1
ATOM 672 C C . GLY A 1 87 ? 13.624 6.503 -16.378 1.00 93.38 87 GLY A C 1
ATOM 673 O O . GLY A 1 87 ? 13.097 7.596 -16.588 1.00 93.38 87 GLY A O 1
ATOM 674 N N . ASP A 1 88 ? 12.934 5.369 -16.251 1.00 93.88 88 ASP A N 1
ATOM 675 C CA . ASP A 1 88 ? 11.477 5.297 -16.127 1.00 93.88 88 ASP A CA 1
ATOM 676 C C . ASP A 1 88 ? 11.039 5.508 -14.661 1.00 93.88 88 ASP A C 1
ATOM 678 O O . ASP A 1 88 ? 11.875 5.532 -13.753 1.00 93.88 88 ASP A O 1
ATOM 682 N N . ASP A 1 89 ? 9.742 5.687 -14.397 1.00 91.62 89 ASP A N 1
ATOM 683 C CA . ASP A 1 89 ? 9.246 5.746 -13.013 1.00 91.62 89 ASP A CA 1
ATOM 684 C C . ASP A 1 89 ? 9.184 4.356 -12.356 1.00 91.62 89 ASP A C 1
ATOM 686 O O . ASP A 1 89 ? 9.152 4.250 -11.124 1.00 91.62 89 ASP A O 1
ATOM 690 N N . GLY A 1 90 ? 9.238 3.302 -13.180 1.00 94.19 90 GLY A N 1
ATOM 691 C CA . GLY A 1 90 ? 9.223 1.908 -12.776 1.00 94.19 90 GLY A CA 1
ATOM 692 C C . GLY A 1 90 ? 7.952 1.500 -12.050 1.00 94.19 90 GLY A C 1
ATOM 693 O O . GLY A 1 90 ? 7.960 0.458 -11.399 1.00 94.19 90 GLY A O 1
ATOM 694 N N . LEU A 1 91 ? 6.877 2.287 -12.127 1.00 95.75 91 LEU A N 1
ATOM 695 C CA . LEU A 1 91 ? 5.611 1.966 -11.488 1.00 95.75 91 LEU A CA 1
ATOM 696 C C . LEU A 1 91 ? 4.912 0.849 -12.262 1.00 95.75 91 LEU A C 1
ATOM 698 O O . LEU A 1 91 ? 4.465 1.031 -13.391 1.00 95.75 91 LEU A O 1
ATOM 702 N N . LEU A 1 92 ? 4.780 -0.314 -11.628 1.00 94.44 92 LEU A N 1
ATOM 703 C CA . LEU A 1 92 ? 4.070 -1.451 -12.207 1.00 94.44 92 LEU A CA 1
ATOM 704 C C . LEU A 1 92 ? 2.575 -1.389 -11.904 1.00 94.44 92 LEU A C 1
ATOM 706 O O . LEU A 1 92 ? 1.754 -1.578 -12.795 1.00 94.44 92 LEU A O 1
ATOM 710 N N . GLN A 1 93 ? 2.227 -1.174 -10.633 1.00 95.38 93 GLN A N 1
ATOM 711 C CA . GLN A 1 93 ? 0.847 -1.246 -10.159 1.00 95.38 93 GLN A CA 1
ATOM 712 C C . GLN A 1 93 ? 0.679 -0.452 -8.865 1.00 95.38 93 GLN A C 1
ATOM 714 O O . GLN A 1 93 ? 1.563 -0.453 -8.008 1.00 95.38 93 GLN A O 1
ATOM 719 N N . THR A 1 94 ? -0.483 0.177 -8.695 1.00 95.94 94 THR A N 1
ATOM 720 C CA . THR A 1 94 ? -0.901 0.759 -7.415 1.00 95.94 94 THR A CA 1
ATOM 721 C C . THR A 1 94 ? -1.999 -0.095 -6.791 1.00 95.94 94 THR A C 1
ATOM 723 O O . THR A 1 94 ? -2.914 -0.540 -7.482 1.00 95.94 94 THR A O 1
ATOM 726 N N . TYR A 1 95 ? -1.912 -0.314 -5.484 1.00 96.06 95 TYR A N 1
ATOM 727 C CA . TYR A 1 95 ? -2.875 -1.054 -4.685 1.00 96.06 95 TYR A CA 1
ATOM 728 C C . TYR A 1 95 ? -3.448 -0.167 -3.583 1.00 96.06 95 TYR A C 1
ATOM 730 O O . TYR A 1 95 ? -2.720 0.553 -2.901 1.00 96.06 95 TYR A O 1
ATOM 738 N N . HIS A 1 96 ? -4.755 -0.255 -3.368 1.00 96.31 96 HIS A N 1
ATOM 739 C CA . HIS A 1 96 ? -5.426 0.250 -2.178 1.00 96.31 96 HIS A CA 1
ATOM 740 C C . HIS A 1 96 ? -5.647 -0.910 -1.211 1.00 96.31 96 HIS A C 1
ATOM 742 O O . HIS A 1 96 ? -6.350 -1.867 -1.540 1.00 96.31 96 HIS A O 1
ATOM 748 N N . VAL A 1 97 ? -5.049 -0.819 -0.025 1.00 95.81 97 VAL A N 1
ATOM 749 C CA . VAL A 1 97 ? -5.110 -1.862 1.002 1.00 95.81 97 VAL A CA 1
ATOM 750 C C . VAL A 1 97 ? -5.916 -1.362 2.187 1.00 95.81 97 VAL A C 1
ATOM 752 O O . VAL A 1 97 ? -5.539 -0.383 2.829 1.00 95.81 97 VAL A O 1
ATOM 755 N N . TYR A 1 98 ? -7.027 -2.026 2.473 1.00 94.75 98 TYR A N 1
ATOM 756 C CA . TYR A 1 98 ? -7.950 -1.653 3.540 1.00 94.75 98 TYR A CA 1
ATOM 757 C C . TYR A 1 98 ? -7.628 -2.395 4.840 1.00 94.75 98 TYR A C 1
ATOM 759 O O . TYR A 1 98 ? -7.051 -3.479 4.826 1.00 94.75 98 TYR A O 1
ATOM 767 N N . GLU A 1 99 ? -8.073 -1.837 5.968 1.00 90.31 99 GLU A N 1
ATOM 768 C CA . GLU A 1 99 ? -7.914 -2.444 7.303 1.00 90.31 99 GLU A CA 1
ATOM 769 C C . GLU A 1 99 ? -8.540 -3.847 7.417 1.00 90.31 99 GLU A C 1
ATOM 771 O O . GLU A 1 99 ? -8.089 -4.666 8.211 1.00 90.31 99 GLU A O 1
ATOM 776 N N . ASP A 1 100 ? -9.556 -4.159 6.610 1.00 91.19 100 ASP A N 1
ATOM 777 C CA . ASP A 1 100 ? -10.175 -5.490 6.573 1.00 91.19 100 ASP A CA 1
ATOM 778 C C . ASP A 1 100 ? -9.400 -6.516 5.724 1.00 91.19 100 ASP A C 1
ATOM 780 O O . ASP A 1 100 ? -9.880 -7.632 5.510 1.00 91.19 100 ASP A O 1
ATOM 784 N N . GLY A 1 101 ? -8.209 -6.149 5.242 1.00 90.56 101 GLY A N 1
ATOM 785 C CA . GLY A 1 101 ? -7.325 -7.004 4.456 1.00 90.56 101 GLY A CA 1
ATOM 786 C C . GLY A 1 101 ? -7.683 -7.089 2.974 1.00 90.56 101 GLY A C 1
ATOM 787 O O . GLY A 1 101 ? -7.056 -7.857 2.243 1.00 90.56 101 GLY A O 1
ATOM 788 N N . ARG A 1 102 ? -8.673 -6.327 2.491 1.00 94.12 102 ARG A N 1
ATOM 789 C CA . ARG A 1 102 ? -8.947 -6.244 1.051 1.00 94.12 102 ARG A CA 1
ATOM 790 C C . ARG A 1 102 ? -7.850 -5.457 0.339 1.00 94.12 102 ARG A C 1
ATOM 792 O O . ARG A 1 102 ? -7.479 -4.370 0.780 1.00 94.12 102 ARG A O 1
ATOM 799 N N . VAL A 1 103 ? -7.410 -5.978 -0.801 1.00 95.06 103 VAL A N 1
ATOM 800 C CA . VAL A 1 103 ? -6.471 -5.331 -1.721 1.00 95.06 103 VAL A CA 1
ATOM 801 C C . VAL A 1 103 ? -7.198 -5.059 -3.035 1.00 95.06 103 VAL A C 1
ATOM 803 O O . VAL A 1 103 ? -7.824 -5.956 -3.597 1.00 95.06 103 VAL A O 1
ATOM 806 N N . LEU A 1 104 ? -7.148 -3.818 -3.518 1.00 95.00 104 LEU A N 1
ATOM 807 C CA . LEU A 1 104 ? -7.695 -3.426 -4.819 1.00 95.00 104 LEU A CA 1
ATOM 808 C C . LEU A 1 104 ? -6.588 -2.834 -5.687 1.00 95.00 104 LEU A C 1
ATOM 810 O O . LEU A 1 104 ? -5.990 -1.835 -5.301 1.00 95.00 104 LEU A O 1
ATOM 814 N N . ALA A 1 105 ? -6.345 -3.414 -6.859 1.00 94.06 105 ALA A N 1
ATOM 815 C CA . ALA A 1 105 ? -5.499 -2.812 -7.886 1.00 94.06 105 ALA A CA 1
ATOM 816 C C . ALA A 1 105 ? -6.233 -1.637 -8.560 1.00 94.06 105 ALA A C 1
ATOM 818 O O . ALA A 1 105 ? -7.424 -1.753 -8.872 1.00 94.06 105 ALA A O 1
ATOM 819 N N . VAL A 1 106 ? -5.532 -0.518 -8.758 1.00 90.25 106 VAL A N 1
ATOM 820 C CA . VAL A 1 106 ? -6.062 0.752 -9.295 1.00 90.25 106 VAL A CA 1
ATOM 821 C C . VAL A 1 106 ? -5.313 1.184 -10.544 1.00 90.25 106 VAL A C 1
ATOM 823 O O . VAL A 1 106 ? -4.076 0.998 -10.574 1.00 90.25 106 VAL A O 1
#

Secondary structure (DSSP, 8-state):
-------------------------------------PPPHHHHHHHHHHHH---SEEEE-SS-EE-TTS-EEEEEEEE-HHHHHTTS--EEEEEEEETTS-EEE-